Protein AF-A0A7R9FUJ0-F1 (afdb_monomer_lite)

Structure (mmCIF, N/CA/C/O backbone):
data_AF-A0A7R9FUJ0-F1
#
_entry.id   AF-A0A7R9FUJ0-F1
#
loop_
_atom_site.group_PDB
_atom_site.id
_atom_site.type_symbol
_atom_site.label_atom_id
_atom_site.label_alt_id
_atom_site.label_comp_id
_atom_site.label_asym_id
_atom_site.label_entity_id
_atom_site.label_seq_id
_atom_site.pdbx_PDB_ins_code
_atom_site.Cartn_x
_atom_site.Cartn_y
_atom_site.Cartn_z
_atom_site.occupancy
_atom_site.B_iso_or_equiv
_atom_site.auth_seq_id
_atom_site.auth_comp_id
_atom_site.auth_asym_id
_atom_site.auth_atom_id
_atom_site.pdbx_PDB_model_num
ATOM 1 N N . PHE A 1 1 ? 3.496 -7.967 -6.623 1.00 91.88 1 PHE A N 1
ATOM 2 C CA . PHE A 1 1 ? 3.431 -7.256 -7.924 1.00 91.88 1 PHE A CA 1
ATOM 3 C C . PHE A 1 1 ? 4.211 -5.938 -7.866 1.00 91.88 1 PHE A C 1
ATOM 5 O O . PHE A 1 1 ? 3.822 -4.954 -8.483 1.00 91.88 1 PHE A O 1
ATOM 12 N N . ASP A 1 2 ? 5.323 -5.920 -7.134 1.00 94.31 2 ASP A N 1
ATOM 13 C CA . ASP A 1 2 ? 6.259 -4.799 -7.052 1.00 94.31 2 ASP A CA 1
ATOM 14 C C . ASP A 1 2 ? 7.182 -4.743 -8.288 1.00 94.31 2 ASP A C 1
ATOM 16 O O . ASP A 1 2 ? 6.994 -5.465 -9.273 1.00 94.31 2 ASP A O 1
ATOM 20 N N . ASN A 1 3 ? 8.195 -3.877 -8.244 1.00 92.56 3 ASN A N 1
ATOM 21 C CA . ASN A 1 3 ? 9.167 -3.669 -9.318 1.00 92.56 3 ASN A CA 1
ATOM 22 C C . ASN A 1 3 ? 9.925 -4.946 -9.739 1.00 92.56 3 ASN A C 1
ATOM 24 O O . ASN A 1 3 ? 10.292 -5.066 -10.915 1.00 92.56 3 ASN A O 1
ATOM 28 N N . SER A 1 4 ? 10.116 -5.899 -8.826 1.00 94.19 4 SER A N 1
ATOM 29 C CA . SER A 1 4 ? 10.750 -7.197 -9.080 1.00 94.19 4 SER A CA 1
ATOM 30 C C . SER A 1 4 ? 9.705 -8.280 -9.336 1.00 94.19 4 SER A C 1
ATOM 32 O O . SER A 1 4 ? 9.739 -8.948 -10.370 1.00 94.19 4 SER A O 1
ATOM 34 N N . GLY A 1 5 ? 8.726 -8.420 -8.441 1.00 94.00 5 GLY A N 1
ATOM 35 C CA . GLY A 1 5 ? 7.704 -9.462 -8.492 1.00 94.00 5 GLY A CA 1
ATOM 36 C C . GLY A 1 5 ? 6.846 -9.416 -9.757 1.00 94.00 5 GLY A C 1
ATOM 37 O O . GLY A 1 5 ? 6.412 -10.459 -10.235 1.00 94.00 5 GLY A O 1
ATOM 38 N N . ARG A 1 6 ? 6.642 -8.236 -10.362 1.00 94.62 6 ARG A N 1
ATOM 39 C CA . ARG A 1 6 ? 5.910 -8.105 -11.638 1.00 94.62 6 ARG A CA 1
ATOM 40 C C . ARG A 1 6 ? 6.549 -8.858 -12.808 1.00 94.62 6 ARG A C 1
ATOM 42 O O . ARG A 1 6 ? 5.881 -9.078 -13.806 1.00 94.62 6 ARG A O 1
ATOM 49 N N . GLN A 1 7 ? 7.835 -9.198 -12.728 1.00 95.62 7 GLN A N 1
ATOM 50 C CA . GLN A 1 7 ? 8.564 -9.855 -13.819 1.00 95.62 7 GLN A CA 1
ATOM 51 C C . GLN A 1 7 ? 8.335 -11.374 -13.844 1.00 95.62 7 GLN A C 1
ATOM 53 O O . GLN A 1 7 ? 8.788 -12.052 -14.764 1.00 95.62 7 GLN A O 1
ATOM 58 N N . TYR A 1 8 ? 7.630 -11.902 -12.841 1.00 96.88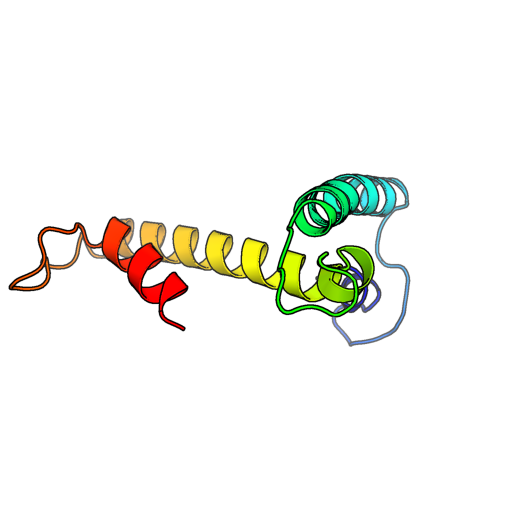 8 TYR A N 1
ATOM 59 C CA . TYR A 1 8 ? 7.338 -13.319 -12.705 1.00 96.88 8 TYR A CA 1
ATOM 60 C C . TYR A 1 8 ? 5.879 -13.600 -13.058 1.00 96.88 8 TYR A C 1
ATOM 62 O O . TYR A 1 8 ? 4.980 -12.893 -12.599 1.00 96.88 8 TYR A O 1
ATOM 70 N N . ASP A 1 9 ? 5.640 -14.617 -13.886 1.00 96.31 9 ASP A N 1
ATOM 71 C CA . ASP A 1 9 ? 4.286 -15.078 -14.196 1.00 96.31 9 ASP A CA 1
ATOM 72 C C . ASP A 1 9 ? 3.648 -15.832 -13.010 1.00 96.31 9 ASP A C 1
ATOM 74 O O . ASP A 1 9 ? 4.265 -16.066 -11.969 1.00 96.31 9 ASP A O 1
ATOM 78 N N . ALA A 1 10 ? 2.399 -16.276 -13.174 1.00 96.19 10 ALA A N 1
ATOM 79 C CA . ALA A 1 10 ? 1.667 -17.011 -12.139 1.00 96.19 10 ALA A CA 1
ATOM 80 C C . ALA A 1 10 ? 2.308 -18.355 -11.720 1.00 96.19 10 ALA A C 1
ATOM 82 O O . ALA A 1 10 ? 1.889 -18.943 -10.725 1.00 96.19 10 ALA A O 1
ATOM 83 N N . LYS A 1 11 ? 3.288 -18.868 -12.476 1.00 97.19 11 LYS A N 1
ATOM 84 C CA . LYS A 1 11 ? 4.045 -20.089 -12.160 1.00 97.19 11 LYS A CA 1
ATOM 85 C C . LYS A 1 11 ? 5.415 -19.781 -11.548 1.00 97.19 11 LYS A C 1
ATOM 87 O O . LYS A 1 11 ? 6.136 -20.717 -11.215 1.00 97.19 11 LYS A O 1
ATOM 92 N N . GLY A 1 12 ? 5.777 -18.506 -11.409 1.00 96.44 12 GLY A N 1
ATOM 93 C CA . GLY A 1 12 ? 7.081 -18.077 -10.914 1.00 96.44 12 GLY A CA 1
ATOM 94 C C . GLY A 1 12 ? 8.183 -18.080 -11.976 1.00 96.44 12 GLY A C 1
ATOM 95 O O . GLY A 1 12 ? 9.357 -18.073 -11.615 1.00 96.44 12 GLY A O 1
ATOM 96 N N . ASN A 1 13 ? 7.851 -18.096 -13.273 1.00 97.50 13 ASN A N 1
ATOM 97 C CA . ASN A 1 13 ? 8.858 -17.974 -14.332 1.00 97.50 13 ASN A CA 1
ATOM 98 C C . ASN A 1 13 ? 9.189 -16.505 -14.594 1.00 97.50 13 ASN A C 1
ATOM 100 O O . ASN A 1 13 ? 8.276 -15.693 -14.723 1.00 97.50 13 ASN A O 1
ATOM 104 N N . LEU A 1 14 ? 10.475 -16.188 -14.770 1.00 96.44 14 LEU A N 1
ATOM 105 C CA . LEU A 1 14 ? 10.921 -14.869 -15.220 1.00 96.44 14 LEU A CA 1
ATOM 106 C C . LEU A 1 14 ? 10.621 -14.704 -16.718 1.00 96.44 14 LEU A C 1
ATOM 108 O O . LEU A 1 14 ? 11.372 -15.176 -17.573 1.00 96.44 14 LEU A O 1
ATOM 112 N N . VAL A 1 15 ? 9.501 -14.061 -17.039 1.00 95.81 15 VAL A N 1
ATOM 113 C CA . VAL A 1 15 ? 9.037 -13.839 -18.414 1.00 95.81 15 VAL A CA 1
ATOM 114 C C . VAL A 1 15 ? 8.298 -12.511 -18.487 1.00 95.81 15 VAL A C 1
ATOM 116 O O . VAL A 1 15 ? 7.544 -12.169 -17.583 1.00 95.81 15 VAL A O 1
ATOM 119 N N . ASN A 1 16 ? 8.479 -11.748 -19.567 1.00 92.69 16 ASN A N 1
ATOM 120 C CA . ASN A 1 16 ? 7.651 -10.564 -19.768 1.00 92.69 16 ASN A CA 1
ATOM 121 C C . ASN A 1 16 ? 6.233 -10.991 -20.175 1.00 92.69 16 ASN A C 1
ATOM 123 O O . ASN A 1 16 ? 6.014 -11.455 -21.292 1.00 92.69 16 ASN A O 1
ATOM 127 N N . TRP A 1 17 ? 5.282 -10.839 -19.257 1.00 95.56 17 TRP A N 1
ATOM 128 C CA . TRP A 1 17 ? 3.861 -11.119 -19.472 1.00 95.56 17 TRP A CA 1
ATOM 129 C C . TRP A 1 17 ? 3.010 -9.839 -19.519 1.00 95.56 17 TRP A C 1
ATOM 131 O O . TRP A 1 17 ? 1.781 -9.916 -19.554 1.00 95.56 17 TRP A O 1
ATOM 141 N N . TRP A 1 18 ? 3.646 -8.662 -19.522 1.00 96.38 18 TRP A N 1
ATOM 142 C CA . TRP A 1 18 ? 2.993 -7.363 -19.679 1.00 96.38 18 TRP A CA 1
ATOM 143 C C . TRP A 1 18 ? 3.207 -6.806 -21.081 1.00 96.38 18 TRP A C 1
ATOM 145 O O . TRP A 1 18 ? 4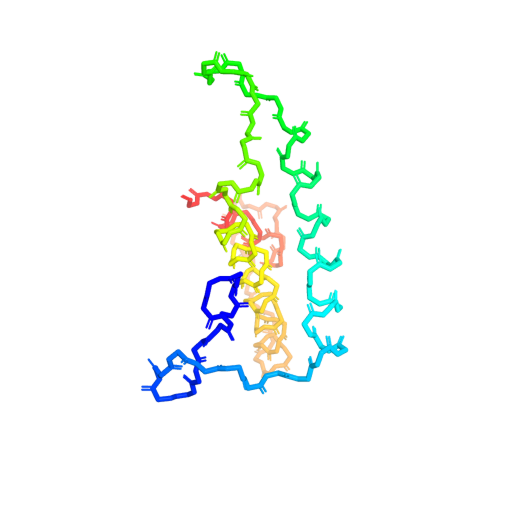.240 -7.022 -21.710 1.00 96.38 18 TRP A O 1
ATOM 155 N N . THR A 1 19 ? 2.224 -6.043 -21.556 1.00 97.56 19 THR A N 1
ATOM 156 C CA . THR A 1 19 ? 2.427 -5.195 -22.735 1.00 97.56 19 THR A CA 1
ATOM 157 C C . THR A 1 19 ? 3.366 -4.041 -22.391 1.00 97.56 19 THR A C 1
ATOM 159 O O . THR A 1 19 ? 3.391 -3.595 -21.239 1.00 97.56 19 THR A O 1
ATOM 162 N N . ASP A 1 20 ? 4.070 -3.510 -23.390 1.00 97.00 20 ASP A N 1
ATOM 163 C CA . ASP A 1 20 ? 4.966 -2.360 -23.210 1.00 97.00 20 ASP A CA 1
ATOM 164 C C . ASP A 1 20 ? 4.225 -1.166 -22.589 1.00 97.00 20 ASP A C 1
ATOM 166 O O . ASP A 1 20 ? 4.682 -0.591 -21.606 1.00 97.00 20 ASP A O 1
ATOM 170 N N . ALA A 1 21 ? 2.997 -0.891 -23.045 1.00 98.31 21 ALA A N 1
ATOM 171 C CA . ALA A 1 21 ? 2.161 0.174 -22.489 1.00 98.31 21 ALA A CA 1
ATOM 172 C C . ALA A 1 21 ? 1.863 -0.006 -20.986 1.00 98.31 21 ALA A C 1
ATOM 174 O O . ALA A 1 21 ? 1.828 0.967 -20.232 1.00 98.31 21 ALA A O 1
ATOM 175 N N . THR A 1 22 ? 1.645 -1.244 -20.527 1.00 97.81 22 THR A N 1
ATOM 176 C CA . THR A 1 22 ? 1.446 -1.540 -19.098 1.00 97.81 22 THR A CA 1
ATOM 177 C C . THR A 1 22 ? 2.742 -1.364 -18.311 1.00 97.81 22 THR A C 1
ATOM 179 O O . THR A 1 22 ? 2.716 -0.810 -17.211 1.00 97.81 22 THR A O 1
ATOM 182 N N . ALA A 1 23 ? 3.871 -1.814 -18.864 1.00 96.56 23 ALA A N 1
ATOM 183 C CA . ALA A 1 23 ? 5.178 -1.665 -18.235 1.00 96.56 23 ALA A CA 1
ATOM 184 C C . ALA A 1 23 ? 5.560 -0.186 -18.068 1.00 96.56 23 ALA A C 1
ATOM 186 O O . ALA A 1 23 ? 5.952 0.212 -16.970 1.00 96.56 23 ALA A O 1
ATOM 187 N N . ASP A 1 24 ? 5.353 0.632 -19.098 1.00 97.31 24 ASP A N 1
ATOM 188 C CA . ASP A 1 24 ? 5.635 2.069 -19.065 1.00 97.31 24 ASP A CA 1
ATOM 189 C C . ASP A 1 24 ? 4.751 2.795 -18.047 1.00 97.31 24 ASP A C 1
ATOM 191 O O . ASP A 1 24 ? 5.237 3.584 -17.233 1.00 97.31 24 ASP A O 1
ATOM 195 N N . ALA A 1 25 ? 3.451 2.482 -18.022 1.00 98.19 25 ALA A N 1
ATOM 196 C CA . ALA A 1 25 ? 2.527 3.056 -17.048 1.00 98.19 25 ALA A CA 1
ATOM 197 C C . ALA A 1 25 ? 2.898 2.684 -15.603 1.00 98.19 25 ALA A C 1
ATOM 199 O O . ALA A 1 25 ? 2.750 3.505 -14.694 1.00 98.19 25 ALA A O 1
ATOM 200 N N . PHE A 1 26 ? 3.386 1.460 -15.379 1.00 97.81 26 PHE A N 1
ATOM 201 C CA . PHE A 1 26 ? 3.879 1.039 -14.071 1.00 97.81 26 PHE A CA 1
ATOM 202 C C . PHE A 1 26 ? 5.129 1.816 -13.668 1.00 97.81 26 PHE A C 1
ATOM 204 O O . PHE A 1 26 ? 5.164 2.346 -12.562 1.00 97.81 26 PHE A O 1
ATOM 211 N N . VAL A 1 27 ? 6.127 1.924 -14.552 1.00 96.94 27 VAL A N 1
ATOM 212 C CA . VAL A 1 27 ? 7.365 2.670 -14.273 1.00 96.94 27 VAL A CA 1
ATOM 213 C C . VAL A 1 27 ? 7.050 4.132 -13.951 1.00 96.94 27 VAL A C 1
ATOM 215 O O . VAL A 1 27 ? 7.554 4.654 -12.960 1.00 96.94 27 VAL A O 1
ATOM 218 N N . GLY A 1 28 ? 6.144 4.762 -14.705 1.00 97.62 28 GLY A N 1
ATOM 219 C CA . GLY A 1 28 ? 5.712 6.135 -14.437 1.00 97.62 28 GLY A CA 1
ATOM 220 C C . GLY A 1 28 ? 5.074 6.318 -13.054 1.00 97.62 28 GLY A C 1
ATOM 221 O O . GLY A 1 28 ? 5.337 7.310 -12.381 1.00 97.62 28 GLY A O 1
ATOM 222 N N . ARG A 1 29 ? 4.271 5.354 -12.584 1.00 97.81 29 ARG A N 1
ATOM 223 C CA . ARG A 1 29 ? 3.685 5.393 -11.230 1.00 97.81 29 ARG A CA 1
ATOM 224 C C . ARG A 1 29 ? 4.705 5.063 -10.146 1.00 97.81 29 ARG A C 1
ATOM 226 O O . ARG A 1 29 ? 4.691 5.694 -9.096 1.00 97.81 29 ARG A O 1
ATOM 233 N N . ALA A 1 30 ? 5.592 4.104 -10.401 1.00 98.06 30 ALA A N 1
ATOM 234 C CA . ALA A 1 30 ? 6.665 3.733 -9.488 1.00 98.06 30 ALA A CA 1
ATOM 235 C C . ALA A 1 30 ? 7.611 4.915 -9.224 1.00 98.06 30 ALA A C 1
ATOM 237 O O . ALA A 1 30 ? 8.045 5.099 -8.091 1.00 98.06 30 ALA A O 1
ATOM 238 N N . GLN A 1 31 ? 7.849 5.766 -10.229 1.00 98.38 31 GLN A N 1
ATOM 239 C CA . GLN A 1 31 ? 8.646 6.981 -10.066 1.00 98.38 31 GLN A CA 1
ATOM 240 C C . GLN A 1 31 ? 8.081 7.919 -8.989 1.00 98.38 31 GLN A C 1
ATOM 242 O O . GLN A 1 31 ? 8.850 8.484 -8.223 1.00 98.38 31 GLN A O 1
ATOM 247 N N . CYS A 1 32 ? 6.755 8.018 -8.853 1.00 98.19 32 CYS A N 1
ATOM 248 C CA . CYS A 1 32 ? 6.138 8.833 -7.805 1.00 98.19 32 CYS A CA 1
ATOM 249 C C . CYS A 1 32 ? 6.539 8.368 -6.394 1.00 98.19 32 CYS A C 1
ATOM 251 O O . CYS A 1 32 ? 6.812 9.203 -5.536 1.00 98.19 32 CYS A O 1
ATOM 253 N N . PHE A 1 33 ? 6.644 7.054 -6.170 1.00 97.94 33 PHE A N 1
ATOM 254 C CA . PHE A 1 33 ? 7.134 6.510 -4.901 1.00 97.94 33 PHE A CA 1
ATOM 255 C C . PHE A 1 33 ? 8.624 6.786 -4.700 1.00 97.94 33 PHE A C 1
ATOM 257 O O . PHE A 1 33 ? 9.029 7.148 -3.601 1.00 97.94 33 PHE A O 1
ATOM 264 N N . ILE A 1 34 ? 9.443 6.657 -5.748 1.00 98.25 34 ILE A N 1
ATOM 265 C CA . ILE A 1 34 ? 10.872 6.991 -5.666 1.00 98.25 34 ILE A CA 1
ATOM 266 C C . ILE A 1 34 ? 11.039 8.457 -5.250 1.00 98.25 34 ILE A C 1
ATOM 268 O O . ILE A 1 34 ? 11.760 8.744 -4.297 1.00 98.25 34 ILE A O 1
ATOM 272 N N . ASP A 1 35 ? 10.340 9.368 -5.927 1.00 98.19 35 ASP A N 1
ATOM 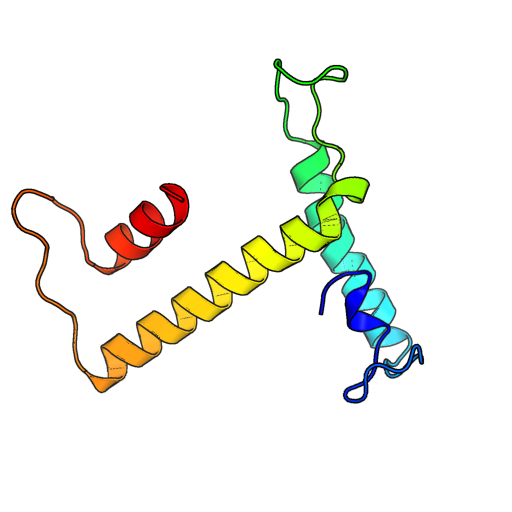273 C CA . ASP A 1 35 ? 10.430 10.808 -5.683 1.00 98.19 35 ASP A CA 1
ATOM 274 C C . ASP A 1 35 ? 9.931 11.175 -4.282 1.00 98.19 35 ASP A C 1
ATOM 276 O O . ASP A 1 35 ? 10.583 11.941 -3.575 1.00 98.19 35 ASP A O 1
ATOM 280 N N . GLN A 1 36 ? 8.805 10.593 -3.856 1.00 98.12 36 GLN A N 1
ATOM 281 C CA . GLN A 1 36 ? 8.261 10.794 -2.516 1.00 98.12 36 GLN A CA 1
ATOM 282 C C . GLN A 1 36 ? 9.260 10.364 -1.440 1.00 98.12 36 GLN A C 1
ATOM 284 O O . GLN A 1 36 ? 9.544 11.138 -0.528 1.00 98.12 36 GLN A O 1
ATOM 289 N N . TYR A 1 37 ? 9.788 9.142 -1.539 1.00 97.12 37 TYR A N 1
ATOM 290 C CA . TYR A 1 37 ? 10.629 8.584 -0.485 1.00 97.12 37 TYR A CA 1
ATOM 291 C C . TYR A 1 37 ? 12.036 9.183 -0.488 1.00 97.12 37 TYR A C 1
ATOM 293 O O . TYR A 1 37 ? 12.587 9.389 0.585 1.00 97.12 37 TYR A O 1
ATOM 301 N N . ASN A 1 38 ? 12.579 9.576 -1.644 1.00 96.56 38 ASN A N 1
ATOM 302 C CA . ASN A 1 38 ? 13.811 10.376 -1.703 1.00 96.56 38 ASN A CA 1
ATOM 303 C C . ASN A 1 38 ? 13.678 11.726 -0.973 1.00 96.56 38 ASN A C 1
ATOM 305 O O . ASN A 1 38 ? 14.678 12.295 -0.545 1.00 96.56 38 ASN A O 1
ATOM 309 N N . GLY A 1 39 ? 12.457 12.252 -0.844 1.00 96.06 39 GLY A N 1
ATOM 310 C CA . GLY A 1 39 ? 12.182 13.494 -0.126 1.00 96.06 39 GLY A CA 1
ATOM 311 C C . GLY A 1 39 ? 12.181 13.364 1.399 1.00 96.06 39 GLY A C 1
ATOM 312 O O . GLY A 1 39 ? 12.080 14.385 2.079 1.00 96.06 39 GLY A O 1
ATOM 313 N N . TYR A 1 40 ? 12.272 12.151 1.954 1.00 96.06 40 TYR A N 1
ATOM 314 C CA . TYR A 1 40 ? 12.318 11.956 3.401 1.00 96.06 40 TYR A CA 1
ATOM 315 C C . TYR A 1 40 ? 13.724 12.186 3.946 1.00 96.06 40 TYR A C 1
ATOM 317 O O . TYR A 1 40 ? 14.679 11.538 3.520 1.00 96.06 40 TYR A O 1
ATOM 325 N N . ASP A 1 41 ? 13.818 13.114 4.897 1.00 94.88 41 ASP A N 1
ATOM 326 C CA . ASP A 1 41 ? 15.010 13.390 5.695 1.00 94.88 41 ASP A CA 1
ATOM 327 C C . ASP A 1 41 ? 14.888 12.666 7.046 1.00 94.88 41 ASP A C 1
ATOM 329 O O . ASP A 1 41 ? 13.904 12.826 7.773 1.00 94.88 41 ASP A O 1
ATOM 333 N N . VAL A 1 42 ? 15.870 11.823 7.337 1.00 93.12 42 VAL A N 1
ATOM 334 C CA . VAL A 1 42 ? 16.007 10.972 8.513 1.00 93.12 42 VAL A CA 1
ATOM 335 C C . VAL A 1 42 ? 17.422 11.201 9.055 1.00 93.12 42 VAL A C 1
ATOM 337 O O . VAL A 1 42 ? 18.371 10.560 8.589 1.00 93.12 42 VAL A O 1
ATOM 340 N N . PRO A 1 43 ? 17.590 12.115 10.028 1.00 92.06 43 PRO A N 1
ATOM 341 C CA . PRO A 1 43 ? 18.896 12.514 10.560 1.00 92.06 43 PRO A CA 1
ATOM 342 C C . PRO A 1 43 ? 19.745 11.363 11.116 1.00 92.06 43 PRO A C 1
ATOM 344 O O . PRO A 1 43 ? 20.958 11.499 11.263 1.00 92.06 43 PRO A O 1
ATOM 347 N N . GLU A 1 44 ? 19.120 10.236 11.451 1.00 92.25 44 GLU A N 1
ATOM 348 C CA . GLU A 1 44 ? 19.764 9.019 11.936 1.00 92.25 44 GLU A CA 1
ATOM 349 C C . GLU A 1 44 ? 20.451 8.197 10.826 1.00 92.25 44 GLU A C 1
ATOM 351 O O . GLU A 1 44 ? 21.247 7.306 11.132 1.00 92.25 44 GLU A O 1
ATOM 356 N N . LEU A 1 45 ? 20.167 8.468 9.546 1.00 85.81 45 LEU A N 1
ATOM 357 C CA . LEU A 1 45 ? 20.819 7.821 8.404 1.00 85.81 45 LEU A CA 1
ATOM 358 C C . LEU A 1 45 ? 22.152 8.497 8.063 1.00 85.81 45 LEU A C 1
ATOM 360 O O . LEU A 1 45 ? 22.323 9.701 8.224 1.00 85.81 45 LEU A O 1
ATOM 364 N N . SER A 1 46 ? 23.097 7.732 7.508 1.00 80.94 46 SER A N 1
ATOM 365 C CA . SER A 1 46 ? 24.421 8.255 7.134 1.00 80.94 46 SER A CA 1
ATOM 366 C C . SER A 1 46 ? 24.386 9.320 6.034 1.00 80.94 46 SER A C 1
ATOM 368 O O . SER A 1 46 ? 25.272 10.165 5.993 1.00 80.94 46 SER A O 1
ATOM 370 N N . ASP A 1 47 ? 23.397 9.248 5.140 1.00 81.62 47 ASP A N 1
ATOM 371 C CA . ASP A 1 47 ? 23.186 10.193 4.030 1.00 81.62 47 ASP A CA 1
ATOM 372 C C . ASP A 1 47 ? 21.987 11.123 4.289 1.00 81.62 47 ASP A C 1
ATOM 374 O O . ASP A 1 47 ? 21.490 11.771 3.374 1.00 81.62 47 ASP A O 1
ATOM 378 N N . SER A 1 48 ? 21.462 11.122 5.524 1.00 85.88 48 SER A N 1
ATOM 379 C CA . SER A 1 48 ? 20.245 11.821 5.963 1.00 85.88 48 SER A CA 1
ATOM 380 C C . SER A 1 48 ? 18.978 11.553 5.143 1.00 85.88 48 SER A C 1
ATOM 382 O O . SER A 1 48 ? 17.911 11.951 5.563 1.00 85.88 48 SER A O 1
ATOM 384 N N . HIS A 1 49 ? 19.026 10.850 4.015 1.00 92.75 49 HIS A N 1
ATOM 385 C CA . HIS A 1 49 ? 17.882 10.639 3.139 1.00 92.75 49 HIS A CA 1
ATOM 386 C C . HIS A 1 49 ? 17.580 9.160 2.941 1.00 92.75 49 HIS A C 1
ATOM 388 O O . HIS A 1 49 ? 18.472 8.307 2.883 1.00 92.75 49 HIS A O 1
ATOM 394 N N . VAL A 1 50 ? 16.294 8.851 2.795 1.00 95.38 50 VAL A N 1
ATOM 395 C CA . VAL A 1 50 ? 15.866 7.522 2.360 1.00 95.38 50 VAL A CA 1
ATOM 396 C C . VAL A 1 50 ? 16.211 7.352 0.881 1.00 95.38 50 VAL A C 1
ATOM 398 O O . VAL A 1 50 ? 15.923 8.210 0.053 1.00 95.38 50 VAL A O 1
ATOM 401 N N . ASN A 1 51 ? 16.785 6.204 0.520 1.00 95.38 51 ASN A N 1
ATOM 402 C CA . ASN A 1 51 ? 16.987 5.845 -0.880 1.00 95.38 51 ASN A CA 1
ATOM 403 C C . ASN A 1 51 ? 15.705 5.213 -1.445 1.00 95.38 51 ASN A C 1
ATOM 405 O O . ASN A 1 51 ? 15.482 4.009 -1.303 1.00 95.38 51 ASN A O 1
ATOM 409 N N . GLY A 1 52 ? 14.880 6.022 -2.110 1.00 96.56 52 GLY A N 1
ATOM 410 C CA . GLY A 1 52 ? 13.594 5.620 -2.683 1.00 96.56 52 GLY A CA 1
ATOM 411 C C . GLY A 1 52 ? 13.693 4.568 -3.791 1.00 96.56 52 GLY A C 1
ATOM 412 O O . GLY A 1 52 ? 12.723 3.856 -4.032 1.00 96.56 52 GLY A O 1
ATOM 413 N N . VAL A 1 53 ? 14.854 4.416 -4.443 1.00 97.06 53 VAL A N 1
ATOM 414 C CA . VAL A 1 53 ? 15.094 3.323 -5.405 1.00 97.06 53 VAL A CA 1
ATOM 415 C C . VAL A 1 53 ? 15.312 2.007 -4.664 1.00 97.06 53 VAL A C 1
ATOM 417 O O . VAL A 1 53 ? 14.739 0.985 -5.040 1.00 97.06 53 VAL A O 1
ATOM 420 N N . ALA A 1 54 ? 16.125 2.031 -3.606 1.00 95.88 54 ALA A N 1
ATOM 421 C CA . ALA A 1 54 ? 16.436 0.849 -2.811 1.00 95.88 54 ALA A CA 1
ATOM 422 C C . ALA A 1 54 ? 15.211 0.326 -2.045 1.00 95.88 54 ALA A C 1
ATOM 424 O O . ALA A 1 54 ? 15.059 -0.884 -1.902 1.00 95.88 54 ALA A O 1
ATOM 425 N N . THR A 1 55 ? 14.325 1.218 -1.593 1.00 96.94 55 THR A N 1
ATOM 426 C CA . THR A 1 55 ? 13.117 0.860 -0.830 1.00 96.94 55 THR A CA 1
ATOM 427 C C . THR A 1 55 ? 11.870 0.675 -1.695 1.00 96.94 55 THR A C 1
ATOM 429 O O . THR A 1 55 ? 10.83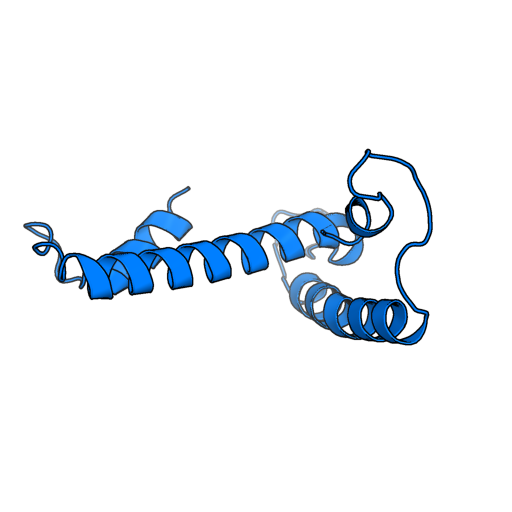1 0.276 -1.180 1.00 96.94 55 THR A O 1
ATOM 432 N N . LEU A 1 56 ? 11.951 0.903 -3.013 1.00 98.12 56 LEU A N 1
ATOM 433 C CA . LEU A 1 56 ? 10.792 0.960 -3.912 1.00 98.12 56 LEU A CA 1
ATOM 434 C C . LEU A 1 56 ? 9.841 -0.240 -3.798 1.00 98.12 56 LEU A C 1
ATOM 436 O O . LEU A 1 56 ? 8.626 -0.057 -3.811 1.00 98.12 56 LEU A O 1
ATOM 440 N N . GLY A 1 57 ? 10.385 -1.456 -3.726 1.00 97.69 57 GLY A N 1
ATOM 441 C CA . GLY A 1 57 ? 9.573 -2.671 -3.669 1.00 97.69 57 GLY A CA 1
ATOM 442 C C . GLY A 1 57 ? 8.698 -2.725 -2.421 1.00 97.69 57 GLY A C 1
ATOM 443 O O . GLY A 1 57 ? 7.490 -2.935 -2.534 1.00 97.69 57 GLY A O 1
ATOM 444 N N . GLU A 1 58 ? 9.296 -2.441 -1.265 1.00 97.81 58 GLU A N 1
ATOM 445 C CA . GLU A 1 58 ? 8.597 -2.380 0.020 1.00 97.81 58 GLU A CA 1
ATOM 446 C C . GLU A 1 58 ? 7.640 -1.186 0.071 1.00 97.81 58 GLU A C 1
ATOM 448 O O . GLU A 1 58 ? 6.485 -1.350 0.439 1.00 97.81 58 GLU A O 1
ATOM 453 N N . ASN A 1 59 ? 8.032 -0.015 -0.445 1.00 97.94 59 ASN A N 1
ATOM 454 C CA . ASN A 1 59 ? 7.145 1.153 -0.500 1.00 97.94 59 ASN A CA 1
ATOM 455 C C . ASN A 1 59 ? 5.869 0.866 -1.315 1.00 97.94 59 ASN A C 1
ATOM 457 O O . ASN A 1 59 ? 4.770 1.268 -0.926 1.00 97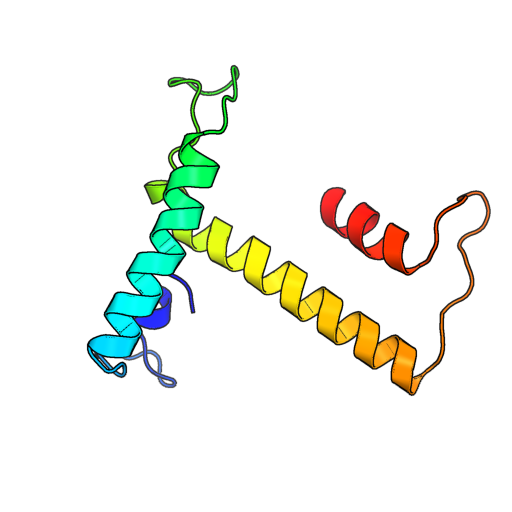.94 59 ASN A O 1
ATOM 461 N N . ILE A 1 60 ? 5.995 0.161 -2.449 1.00 98.25 60 ILE A N 1
ATOM 462 C CA . ILE A 1 60 ? 4.844 -0.286 -3.248 1.00 98.25 60 ILE A CA 1
ATOM 463 C C . ILE A 1 60 ? 4.002 -1.290 -2.452 1.00 98.25 60 ILE A C 1
ATOM 465 O O . ILE A 1 60 ? 2.771 -1.209 -2.486 1.00 98.25 60 ILE A O 1
ATOM 469 N N . ALA A 1 61 ? 4.645 -2.234 -1.761 1.00 97.50 61 ALA A N 1
ATOM 470 C CA . ALA A 1 61 ? 3.967 -3.257 -0.973 1.00 97.50 61 ALA A CA 1
ATOM 471 C C . ALA A 1 61 ? 3.187 -2.659 0.208 1.00 97.50 61 ALA A C 1
ATOM 473 O O . ALA A 1 61 ? 2.012 -2.986 0.359 1.00 97.50 61 ALA A O 1
ATOM 474 N N . ASP A 1 62 ? 3.776 -1.735 0.967 1.00 97.62 62 ASP A N 1
ATOM 475 C CA . ASP A 1 62 ? 3.144 -1.057 2.104 1.00 97.62 62 ASP A CA 1
ATOM 476 C C . ASP A 1 62 ? 1.897 -0.282 1.669 1.00 97.62 62 ASP A C 1
ATOM 478 O O . ASP A 1 62 ? 0.806 -0.453 2.220 1.00 97.62 62 ASP A O 1
ATOM 482 N N . ASN A 1 63 ? 2.030 0.533 0.618 1.00 97.62 63 ASN A N 1
ATOM 483 C CA . ASN A 1 63 ? 0.926 1.348 0.113 1.00 97.62 63 ASN A CA 1
ATOM 484 C C . ASN A 1 63 ? -0.179 0.485 -0.511 1.00 97.62 63 ASN A C 1
ATOM 486 O O . ASN A 1 63 ? -1.366 0.728 -0.279 1.00 97.62 63 ASN A O 1
ATOM 490 N N . GLY A 1 64 ? 0.195 -0.535 -1.289 1.00 97.50 64 GLY A N 1
ATOM 491 C CA . GLY A 1 64 ? -0.756 -1.471 -1.883 1.00 97.50 64 GLY A CA 1
ATOM 492 C C . GLY A 1 64 ? -1.481 -2.304 -0.826 1.00 97.50 64 GLY A C 1
ATOM 493 O O . GLY A 1 64 ? -2.705 -2.413 -0.858 1.00 97.50 64 GLY A O 1
ATOM 494 N N . GLY A 1 65 ? -0.741 -2.845 0.141 1.00 97.62 65 GLY A N 1
ATOM 495 C CA . GLY A 1 65 ? -1.265 -3.673 1.224 1.00 97.62 65 GLY A CA 1
ATOM 496 C C . GLY A 1 65 ? -2.244 -2.915 2.112 1.00 97.62 65 GLY A C 1
ATOM 497 O O . GLY A 1 65 ? -3.355 -3.397 2.338 1.00 97.62 65 GLY A O 1
ATOM 498 N N . LEU A 1 66 ? -1.887 -1.703 2.549 1.00 97.75 66 LEU A N 1
ATOM 499 C CA . LEU A 1 66 ? -2.774 -0.869 3.363 1.00 97.75 66 LEU A CA 1
ATOM 500 C C . LEU A 1 66 ? -4.041 -0.466 2.594 1.00 97.75 66 LEU A C 1
ATOM 502 O O . LEU A 1 66 ? -5.137 -0.491 3.158 1.00 97.75 66 LEU A O 1
ATOM 506 N N . SER A 1 67 ? -3.912 -0.137 1.303 1.00 97.94 67 SER A N 1
ATOM 507 C CA . SER A 1 67 ? -5.052 0.216 0.450 1.00 97.94 67 SER A CA 1
ATOM 508 C C . SER A 1 67 ? -6.033 -0.950 0.289 1.00 97.94 67 SER A C 1
ATOM 510 O O . SER A 1 67 ? -7.232 -0.785 0.526 1.00 97.94 67 SER A O 1
ATOM 512 N N . GLU A 1 68 ? -5.538 -2.148 -0.034 1.00 98.50 68 GLU A N 1
ATOM 513 C CA . GLU A 1 68 ? -6.381 -3.339 -0.184 1.00 98.50 68 GLU A CA 1
ATOM 514 C C . GLU A 1 68 ? -6.988 -3.790 1.152 1.00 98.50 68 GLU A C 1
ATOM 516 O O . GLU A 1 68 ? -8.170 -4.142 1.206 1.00 98.50 68 GLU A O 1
ATOM 521 N N . ALA A 1 69 ? -6.232 -3.718 2.254 1.00 98.44 69 ALA A N 1
ATOM 522 C CA . ALA A 1 69 ? -6.740 -4.012 3.594 1.00 98.44 69 ALA A CA 1
ATOM 523 C C . ALA A 1 69 ? -7.868 -3.048 3.999 1.00 98.44 69 ALA A C 1
ATOM 525 O O . ALA A 1 69 ? -8.885 -3.478 4.548 1.00 98.44 69 ALA A O 1
ATOM 526 N N . TRP A 1 70 ? -7.737 -1.761 3.669 1.00 98.44 70 TRP A N 1
ATOM 527 C CA . TRP A 1 70 ? -8.773 -0.764 3.917 1.00 98.44 70 TRP A CA 1
ATOM 528 C C . TRP A 1 70 ? -10.049 -1.049 3.114 1.00 98.44 70 TRP A C 1
ATOM 530 O O . TRP A 1 70 ? -11.151 -1.058 3.669 1.00 98.44 70 TRP A O 1
ATOM 540 N N . LEU A 1 71 ? -9.921 -1.363 1.821 1.00 98.62 71 LEU A N 1
ATOM 541 C CA . LEU A 1 71 ? -11.062 -1.752 0.984 1.00 98.62 71 LEU A CA 1
ATOM 542 C C . LEU A 1 71 ? -11.734 -3.035 1.491 1.00 98.62 71 LEU A C 1
ATOM 544 O O . LEU A 1 71 ? -12.964 -3.140 1.478 1.00 98.62 71 LEU A O 1
ATOM 548 N N . ALA A 1 72 ? -10.947 -4.008 1.955 1.00 98.62 72 ALA A N 1
ATOM 549 C CA . ALA A 1 72 ? -11.463 -5.224 2.570 1.00 98.62 72 ALA A CA 1
ATOM 550 C C . ALA A 1 72 ? -12.237 -4.920 3.862 1.00 98.62 72 ALA A C 1
ATOM 552 O O . ALA A 1 72 ? -13.326 -5.466 4.057 1.00 98.62 72 ALA A O 1
ATOM 553 N N . TYR A 1 73 ? -11.734 -4.009 4.700 1.00 98.44 73 TYR A N 1
ATOM 554 C CA . TYR A 1 73 ? -12.412 -3.589 5.924 1.00 98.44 73 TYR A CA 1
ATOM 555 C C . TYR A 1 73 ? -13.742 -2.874 5.643 1.00 98.44 73 TYR A C 1
ATOM 557 O O . TYR A 1 73 ? -14.759 -3.183 6.265 1.00 98.44 73 TYR A O 1
ATOM 565 N N . LEU A 1 74 ? -13.792 -1.995 4.639 1.00 98.25 74 LEU A N 1
ATOM 566 C CA . LEU A 1 74 ? -15.045 -1.358 4.221 1.00 98.25 74 LEU A CA 1
ATOM 567 C C . LEU A 1 74 ? -16.084 -2.377 3.732 1.00 98.25 74 LEU A C 1
ATOM 569 O O . LEU A 1 74 ? -17.249 -2.297 4.119 1.00 98.25 74 LEU A O 1
ATOM 573 N N . LYS A 1 75 ? -15.665 -3.380 2.948 1.00 98.56 75 LYS A N 1
ATOM 574 C CA . LYS A 1 75 ? -16.545 -4.489 2.529 1.00 98.56 75 LYS A CA 1
ATOM 575 C C . LYS A 1 75 ? -17.015 -5.335 3.710 1.00 98.56 75 LYS A C 1
ATOM 577 O O . LYS A 1 75 ? -18.121 -5.873 3.680 1.00 98.56 75 LYS A O 1
ATOM 582 N N . TYR A 1 76 ? -16.183 -5.491 4.735 1.00 98.50 76 TYR A N 1
ATOM 583 C CA . TYR A 1 76 ? -16.579 -6.162 5.967 1.00 98.50 76 TYR A CA 1
ATOM 584 C C . TYR A 1 76 ? -17.677 -5.375 6.696 1.00 98.50 76 TYR A C 1
ATOM 586 O O . TYR A 1 76 ? -18.698 -5.973 7.037 1.00 98.50 76 TYR A O 1
ATOM 594 N N . ILE A 1 77 ? -17.524 -4.055 6.853 1.00 98.31 77 ILE A N 1
ATOM 595 C CA . ILE A 1 77 ? -18.547 -3.186 7.459 1.00 98.31 77 ILE A CA 1
ATOM 596 C C . ILE A 1 77 ? -19.852 -3.233 6.659 1.00 98.31 77 ILE A C 1
ATOM 598 O O . ILE A 1 77 ? -20.923 -3.354 7.245 1.00 98.31 77 ILE A O 1
ATOM 602 N N . GLU A 1 78 ? -19.786 -3.177 5.327 1.00 98.31 78 GLU A N 1
ATOM 603 C CA . GLU A 1 78 ? -20.974 -3.249 4.464 1.00 98.31 78 GLU A CA 1
ATOM 604 C C . GLU A 1 78 ? -21.785 -4.534 4.703 1.00 98.31 78 GLU A C 1
ATOM 606 O O . GLU A 1 78 ? -23.014 -4.510 4.716 1.00 98.31 78 GLU A O 1
ATOM 611 N N . ARG A 1 79 ? -21.098 -5.660 4.924 1.00 98.50 79 ARG A N 1
ATOM 612 C CA . ARG A 1 79 ? -21.725 -6.977 5.104 1.00 98.50 79 ARG A CA 1
ATOM 613 C C . ARG A 1 79 ? -22.203 -7.244 6.528 1.00 98.50 79 ARG A C 1
ATOM 615 O O . ARG A 1 79 ? -23.187 -7.957 6.697 1.00 98.50 79 ARG A O 1
ATOM 622 N N . ASN A 1 80 ? -21.491 -6.732 7.530 1.00 98.25 80 ASN A N 1
ATOM 623 C CA . ASN A 1 80 ? -21.670 -7.131 8.932 1.00 98.25 80 ASN A CA 1
ATOM 624 C C . ASN A 1 80 ? -22.129 -5.984 9.845 1.00 98.25 80 ASN A C 1
ATOM 626 O O . ASN A 1 80 ? -22.492 -6.227 10.994 1.00 98.25 80 ASN A O 1
ATOM 630 N N . GLY A 1 81 ? -22.140 -4.749 9.344 1.00 97.12 81 GLY A N 1
ATOM 631 C CA . GLY A 1 81 ? -22.298 -3.544 10.150 1.00 97.12 81 GLY A CA 1
ATOM 632 C C . GLY A 1 81 ? -20.989 -3.097 10.805 1.00 97.12 81 GLY A C 1
ATOM 633 O O . GLY A 1 81 ? -19.969 -3.786 10.773 1.00 97.12 81 GLY A O 1
ATOM 634 N N . THR A 1 82 ? -21.016 -1.900 11.389 1.00 95.81 82 THR A N 1
ATOM 635 C CA . THR A 1 82 ? -19.873 -1.335 12.117 1.00 95.81 82 THR A CA 1
ATOM 636 C C . THR A 1 82 ? -19.724 -2.007 13.479 1.00 95.81 82 THR A C 1
ATOM 638 O O . THR A 1 82 ? -20.705 -2.200 14.198 1.00 95.81 82 THR A O 1
ATOM 641 N N . GLU A 1 83 ? -18.489 -2.321 13.855 1.00 96.75 83 GLU A N 1
ATOM 642 C CA . GLU A 1 83 ? -18.165 -2.856 15.178 1.00 96.75 83 GLU A CA 1
ATOM 643 C C . GLU A 1 83 ? -18.370 -1.799 16.284 1.00 96.75 83 GLU A C 1
ATOM 645 O O . GLU A 1 83 ? -18.320 -0.594 16.015 1.00 96.75 83 GLU A O 1
ATOM 650 N N . PRO A 1 84 ? -18.577 -2.209 17.548 1.00 95.88 84 PRO A N 1
ATOM 651 C CA . PRO A 1 84 ? -18.608 -1.276 18.668 1.00 95.88 84 PRO A CA 1
ATOM 652 C C . PRO A 1 84 ? -17.279 -0.531 18.842 1.00 95.88 84 PRO A C 1
ATOM 654 O O . PRO A 1 84 ? -16.202 -1.101 18.668 1.00 95.88 84 PRO A O 1
ATOM 657 N N . SER A 1 85 ? -17.350 0.731 19.266 1.00 95.56 85 SER A N 1
ATOM 658 C CA . SER A 1 85 ? -16.159 1.498 19.641 1.00 95.56 85 SER A CA 1
ATOM 659 C C . SER A 1 85 ? -15.445 0.889 20.850 1.00 95.56 85 SER A C 1
ATOM 661 O O . SER A 1 85 ? -16.080 0.355 21.764 1.00 95.56 85 SER A O 1
ATOM 663 N N . LEU A 1 86 ? -14.118 1.026 20.890 1.00 95.00 86 LEU A N 1
ATOM 664 C CA . LEU A 1 86 ? -13.318 0.583 22.030 1.00 95.00 86 LEU A CA 1
ATOM 665 C C . LEU A 1 86 ? -13.519 1.505 23.247 1.00 95.00 86 LEU A C 1
ATOM 667 O O . LEU A 1 86 ? -13.492 2.731 23.103 1.00 95.00 86 LEU A O 1
ATOM 671 N N . PRO A 1 87 ? -13.682 0.951 24.464 1.00 96.50 87 PRO A N 1
ATOM 672 C CA . PRO A 1 87 ? -13.821 1.759 25.668 1.00 96.50 87 PRO A CA 1
ATOM 673 C C . PRO A 1 87 ? -12.529 2.533 25.954 1.00 96.50 87 PRO A C 1
ATOM 675 O O . PRO A 1 87 ? -11.428 2.006 25.822 1.00 96.50 87 PRO A O 1
ATOM 678 N N . GLY A 1 88 ? -12.666 3.792 26.375 1.00 95.81 88 GLY A N 1
ATOM 679 C CA . GLY A 1 88 ? -11.525 4.651 26.713 1.00 95.81 88 GLY A CA 1
ATOM 680 C C . GLY A 1 88 ? -10.811 5.287 25.515 1.00 95.81 88 GLY A C 1
ATOM 681 O O . GLY A 1 88 ? -9.881 6.061 25.727 1.00 95.81 88 GLY A O 1
ATOM 682 N N . LEU A 1 89 ? -11.255 5.027 24.280 1.00 95.38 89 LEU A N 1
ATOM 683 C CA . LEU A 1 89 ? -10.725 5.656 23.070 1.00 95.38 89 LEU A CA 1
ATOM 684 C C . LEU A 1 89 ? -11.821 6.451 22.359 1.00 95.38 89 LEU A C 1
ATOM 686 O O . LEU A 1 89 ? -12.856 5.909 21.979 1.00 95.38 89 LEU A O 1
ATOM 690 N N . ASN A 1 90 ? -11.578 7.743 22.138 1.00 95.94 90 ASN A N 1
ATOM 691 C CA . ASN A 1 90 ? -12.460 8.592 21.334 1.00 95.94 90 ASN A CA 1
ATOM 692 C C . ASN A 1 90 ? -12.084 8.511 19.846 1.00 95.94 90 ASN A C 1
ATOM 694 O O . ASN A 1 90 ? -11.716 9.512 19.233 1.00 95.94 90 ASN A O 1
ATOM 698 N N . LEU A 1 91 ? -12.099 7.294 19.300 1.00 96.62 91 LEU A N 1
ATOM 699 C CA . LEU A 1 91 ? -11.775 7.003 17.906 1.00 96.62 91 LEU A CA 1
ATOM 700 C C . LEU A 1 91 ? -12.862 6.120 17.296 1.00 96.62 91 LEU A C 1
ATOM 702 O O . LEU A 1 91 ? -13.387 5.218 17.953 1.00 96.62 91 LEU A O 1
ATOM 706 N N . THR A 1 92 ? -13.187 6.361 16.028 1.00 96.19 92 THR A N 1
ATOM 707 C CA . THR A 1 92 ? -14.035 5.441 15.264 1.00 9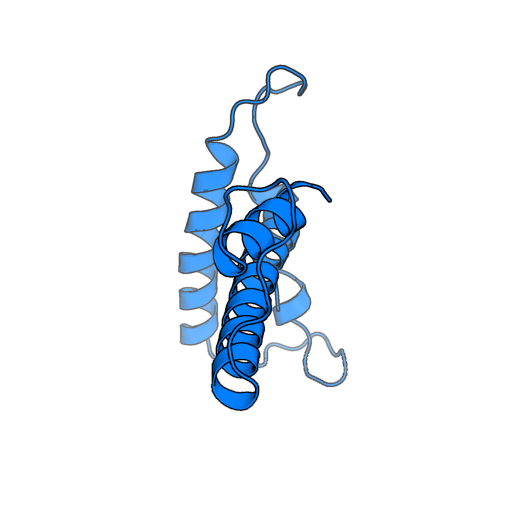6.19 92 THR A CA 1
ATOM 708 C C . THR A 1 92 ? -13.262 4.173 14.916 1.00 96.19 92 THR A C 1
ATOM 710 O O . THR A 1 92 ? -12.030 4.168 14.894 1.00 96.19 92 THR A O 1
ATOM 713 N N . THR A 1 93 ? -13.965 3.094 14.582 1.00 96.25 93 THR A N 1
ATOM 714 C CA . THR A 1 93 ? -13.311 1.849 14.156 1.00 96.25 93 THR A CA 1
ATOM 715 C C . THR A 1 93 ? -12.487 2.045 12.876 1.00 96.25 93 THR A C 1
ATOM 717 O O . THR A 1 93 ? -11.413 1.468 12.731 1.00 96.25 93 THR A O 1
ATOM 720 N N . GLN A 1 94 ? -12.912 2.956 11.992 1.00 96.75 94 GLN A N 1
ATOM 721 C CA . GLN A 1 94 ? -12.137 3.365 10.818 1.00 96.75 94 GLN A CA 1
ATOM 722 C C . GLN A 1 94 ? -10.850 4.114 11.180 1.00 96.75 94 GLN A C 1
ATOM 724 O O . GLN A 1 94 ? -9.821 3.895 10.553 1.00 96.75 94 GLN A O 1
ATOM 729 N N . GLN A 1 95 ? -10.878 4.997 12.180 1.00 97.12 95 GLN A N 1
ATOM 730 C CA . GLN A 1 95 ? -9.660 5.658 12.658 1.00 97.12 95 GLN A CA 1
ATOM 731 C C . GLN A 1 95 ? -8.728 4.653 13.341 1.00 97.12 95 GLN A C 1
ATOM 733 O O . GLN A 1 95 ? -7.519 4.685 13.121 1.00 97.12 95 GLN A O 1
ATOM 738 N N . LEU A 1 96 ? -9.295 3.726 14.118 1.00 96.69 96 LEU A N 1
ATOM 739 C CA . LEU A 1 96 ? -8.549 2.655 14.773 1.00 96.69 96 LEU A CA 1
ATOM 740 C C . LEU A 1 96 ? -7.836 1.741 13.774 1.00 96.69 96 LEU A C 1
ATOM 742 O O . LEU A 1 96 ? -6.725 1.319 14.070 1.00 96.69 96 LEU A O 1
ATOM 746 N N . PHE A 1 97 ? -8.407 1.492 12.592 1.00 97.12 97 PHE A N 1
ATOM 747 C CA . PHE A 1 97 ? -7.730 0.753 11.521 1.00 97.12 97 PHE A CA 1
ATOM 748 C C . PHE A 1 97 ? -6.363 1.371 11.176 1.00 97.12 97 PHE A C 1
ATOM 750 O O . PHE A 1 97 ? -5.348 0.672 11.153 1.00 97.12 97 PHE A O 1
ATOM 757 N N . PHE A 1 98 ? -6.310 2.691 10.970 1.00 97.56 98 PHE A N 1
ATOM 758 C CA . PHE A 1 98 ? -5.060 3.381 10.635 1.00 97.56 98 PHE A CA 1
ATOM 759 C C . PHE A 1 98 ? -4.117 3.503 11.835 1.00 97.56 98 PHE A C 1
ATOM 761 O O . PHE A 1 98 ? -2.911 3.346 11.670 1.00 97.56 98 PHE A O 1
ATOM 768 N N . VAL A 1 99 ? -4.646 3.716 13.046 1.00 96.69 99 VAL A N 1
ATOM 769 C CA . VAL A 1 99 ? -3.827 3.730 14.273 1.00 96.69 99 VAL A CA 1
ATOM 770 C C . VAL A 1 99 ? -3.171 2.371 14.511 1.00 96.69 99 VAL A C 1
ATOM 772 O O . VAL A 1 99 ? -1.984 2.317 14.811 1.00 96.69 99 VAL A O 1
ATOM 775 N N . ALA A 1 100 ? -3.916 1.277 14.342 1.00 94.56 100 ALA A N 1
ATOM 776 C CA . ALA A 1 100 ? -3.382 -0.073 14.472 1.00 94.56 100 ALA A CA 1
ATOM 777 C C . ALA A 1 100 ? -2.317 -0.360 13.408 1.00 94.56 100 ALA A C 1
ATOM 779 O O . ALA A 1 100 ? -1.284 -0.932 13.732 1.00 94.56 100 ALA A O 1
ATOM 780 N N . SER A 1 101 ? -2.539 0.088 12.169 1.00 94.12 101 SER A N 1
ATOM 781 C CA . SER A 1 101 ? -1.578 -0.085 11.071 1.00 94.12 101 SER A CA 1
ATOM 782 C C . SER A 1 101 ? -0.263 0.665 11.303 1.00 94.12 101 SER A C 1
ATOM 784 O O . SER A 1 101 ? 0.773 0.203 10.853 1.00 94.12 101 SER A O 1
ATOM 786 N N . ALA A 1 102 ? -0.296 1.802 12.004 1.00 94.25 102 ALA A N 1
ATOM 787 C CA . ALA A 1 102 ? 0.889 2.606 12.312 1.00 94.25 102 ALA A CA 1
ATOM 788 C C . ALA A 1 102 ? 1.643 2.160 13.581 1.00 94.25 102 ALA A C 1
ATOM 790 O O . ALA A 1 102 ? 2.717 2.682 13.865 1.00 94.25 102 ALA A O 1
ATOM 791 N N . TYR A 1 103 ? 1.055 1.274 14.389 1.00 87.31 103 TYR A N 1
ATOM 792 C CA . TYR A 1 103 ? 1.671 0.788 15.628 1.00 87.31 103 TYR A CA 1
ATOM 793 C C . TYR A 1 103 ? 2.642 -0.382 15.401 1.00 87.31 103 TYR A C 1
ATOM 795 O O . TYR A 1 103 ? 3.472 -0.660 16.267 1.00 87.31 103 TYR A O 1
ATOM 803 N N . VAL A 1 104 ? 2.497 -1.084 14.276 1.00 56.66 104 VAL A N 1
ATOM 804 C CA . VAL A 1 104 ? 3.347 -2.213 13.867 1.00 56.66 104 VAL A CA 1
ATOM 805 C C . VAL A 1 104 ? 4.570 -1.687 13.130 1.00 56.66 104 VAL A C 1
ATOM 807 O O . VAL A 1 104 ? 5.664 -2.239 13.381 1.00 56.66 104 VAL A O 1
#

pLDDT: mean 95.65, std 4.96, range [56.66, 98.62]

Foldseek 3Di:
DFPPCCQADPVRDRHPPDDPVVVVVRVVVLVVQQVVQQPQACVPDPVRGGRSVVCSRVSCVLVVVLVVVLVVVVVVCVVPNADDDDPPDPDGVSRVSVVVSVVD

Radius of gyration: 18.29 Å; chains: 1; bounding box: 47×34×50 Å

InterPro domains:
  IPR000718 Peptidase M13 [PS51885] (1-104)
  IPR000718 Peptidase M13 [PTHR11733] (1-103)
  IPR018497 Peptidase M13, C-terminal domain [PF01431] (1-103)
  IPR024079 Metallopeptidase, catalytic domain superfamily [G3DSA:3.40.390.10] (1-103)

Organism: NCBI:txid69355

Secondary structure (DSSP, 8-state):
--TTGGGB-TTS-B---S-HHHHHHHHHHHHHHHHHHHT-B-TTSTTSB--TTTSHHHHHHHHHHHHHHHHHHHHHHHHH-PPPPPTT----HHHHHHHHHHH-

Sequence (104 aa):
FDNSGRQYDAKGNLVNWWTDATADAFVGRAQCFIDQYNGYDVPELSDSHVNGVATLGENIADNGGLSEAWLAYLKYIERNGTEPSLPGLNLTTQQLFFVASAYV